Protein AF-K1SD70-F1 (afdb_monomer_lite)

Structure (mmCIF, N/CA/C/O backbone):
data_AF-K1SD70-F1
#
_entry.id   AF-K1SD70-F1
#
loop_
_atom_site.group_PDB
_atom_site.id
_atom_site.type_symbol
_atom_site.label_atom_id
_atom_site.label_alt_id
_atom_site.label_comp_id
_atom_site.label_asym_id
_atom_site.label_entity_id
_atom_site.label_seq_id
_atom_site.pdbx_PDB_ins_code
_atom_site.Cartn_x
_atom_site.Cartn_y
_atom_site.Cartn_z
_atom_site.occupancy
_atom_site.B_iso_or_equiv
_atom_site.auth_seq_id
_atom_site.auth_comp_id
_atom_site.auth_asym_id
_atom_site.auth_atom_id
_atom_site.pdbx_PDB_model_num
ATOM 1 N N . MET A 1 1 ? -11.602 -10.008 7.876 1.00 85.88 1 MET A N 1
ATOM 2 C CA . MET A 1 1 ? -12.110 -9.682 6.531 1.00 85.88 1 MET A CA 1
ATOM 3 C C . MET A 1 1 ? -10.919 -9.482 5.617 1.00 85.88 1 MET A C 1
ATOM 5 O O . MET A 1 1 ? -10.144 -8.567 5.855 1.00 85.88 1 MET A O 1
ATOM 9 N N . PHE A 1 2 ? -10.767 -10.347 4.617 1.00 92.56 2 PHE A N 1
ATOM 10 C CA . PHE A 1 2 ? -9.754 -10.191 3.577 1.00 92.56 2 PHE A CA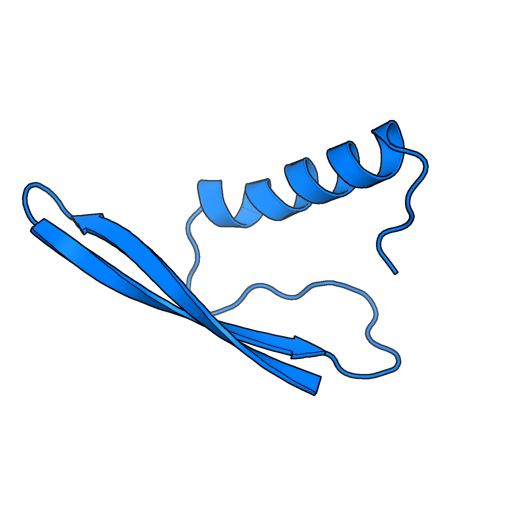 1
ATOM 11 C C . PHE A 1 2 ? -10.320 -9.355 2.425 1.00 92.56 2 PHE A C 1
ATOM 13 O O . PHE A 1 2 ? -11.454 -9.588 2.003 1.00 92.56 2 PHE A O 1
ATOM 20 N N . VAL A 1 3 ? -9.544 -8.390 1.943 1.00 95.81 3 VAL A N 1
ATOM 21 C CA . VAL A 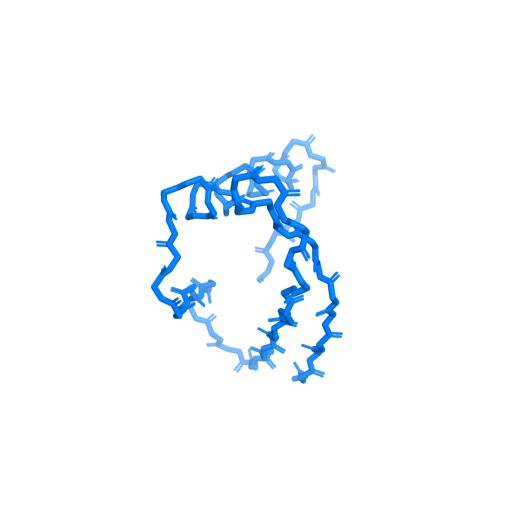1 3 ? -9.877 -7.521 0.811 1.00 95.81 3 VAL A CA 1
ATOM 22 C C . VAL A 1 3 ? -8.641 -7.392 -0.069 1.00 95.81 3 VAL A C 1
ATOM 24 O O . VAL A 1 3 ? -7.540 -7.200 0.441 1.00 95.81 3 VAL A O 1
ATOM 27 N N . SER A 1 4 ? -8.821 -7.457 -1.385 1.00 96.31 4 SER A N 1
ATOM 28 C CA . SER A 1 4 ? -7.771 -7.164 -2.358 1.00 96.31 4 SER A CA 1
ATOM 29 C C . SER A 1 4 ? -8.208 -6.051 -3.306 1.00 96.31 4 SER A C 1
ATOM 31 O O . SER A 1 4 ? -9.391 -5.890 -3.613 1.00 96.31 4 SER A O 1
ATOM 33 N N . THR A 1 5 ? -7.248 -5.243 -3.742 1.00 96.75 5 THR A N 1
ATOM 34 C CA . THR A 1 5 ? -7.446 -4.172 -4.721 1.00 96.75 5 THR A CA 1
ATOM 35 C C . THR A 1 5 ? -6.219 -4.048 -5.622 1.00 96.75 5 THR A C 1
ATOM 37 O O . THR A 1 5 ? -5.176 -4.651 -5.363 1.00 96.75 5 THR A O 1
ATOM 40 N N . TYR A 1 6 ? -6.336 -3.276 -6.698 1.00 96.44 6 TYR A N 1
ATOM 41 C CA . TYR A 1 6 ? -5.253 -3.039 -7.645 1.00 96.44 6 TYR A CA 1
ATOM 42 C C . TYR A 1 6 ? -4.789 -1.585 -7.594 1.00 96.44 6 TYR A C 1
ATOM 44 O O . TYR A 1 6 ? -5.593 -0.665 -7.457 1.00 96.44 6 TYR A O 1
ATOM 52 N N . ALA A 1 7 ? -3.487 -1.392 -7.756 1.00 94.75 7 ALA A N 1
ATOM 53 C CA . ALA A 1 7 ? -2.826 -0.106 -7.898 1.00 94.75 7 ALA A CA 1
ATOM 54 C C . ALA A 1 7 ? -1.865 -0.138 -9.098 1.00 94.75 7 ALA A C 1
ATOM 56 O O . ALA A 1 7 ? -1.574 -1.198 -9.659 1.00 94.75 7 ALA A O 1
ATOM 57 N N . GLY A 1 8 ? -1.384 1.034 -9.502 1.00 94.62 8 GLY A N 1
ATOM 58 C CA . GLY A 1 8 ? -0.331 1.180 -10.503 1.00 94.62 8 GLY A CA 1
ATOM 59 C C . GLY A 1 8 ? 0.906 1.804 -9.873 1.00 94.62 8 GLY A C 1
ATOM 60 O O . GLY A 1 8 ? 0.787 2.757 -9.104 1.00 94.62 8 GLY A O 1
ATOM 61 N N . ALA A 1 9 ? 2.076 1.279 -10.211 1.00 93.69 9 ALA A N 1
ATOM 62 C CA . ALA A 1 9 ? 3.364 1.886 -9.910 1.00 93.69 9 ALA A CA 1
ATOM 63 C C . ALA A 1 9 ? 4.117 2.149 -11.215 1.00 93.69 9 ALA A C 1
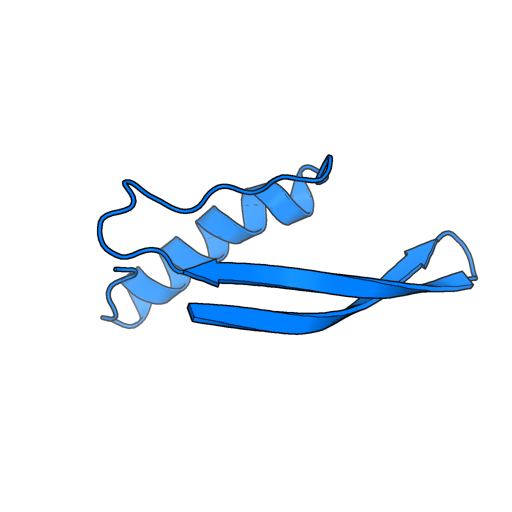ATOM 65 O O . ALA A 1 9 ? 3.923 1.446 -12.205 1.00 93.69 9 ALA A O 1
ATOM 66 N N . VAL A 1 10 ? 4.975 3.163 -11.214 1.00 94.38 10 VAL A N 1
ATOM 67 C CA . VAL A 1 10 ? 5.839 3.470 -12.355 1.00 94.38 10 VAL A CA 1
ATOM 68 C C . VAL A 1 10 ? 7.240 2.957 -12.049 1.00 94.38 10 VAL A C 1
ATOM 70 O O . VAL A 1 10 ? 7.806 3.295 -11.009 1.00 94.38 10 VAL A O 1
ATOM 73 N N . ALA A 1 11 ? 7.796 2.158 -12.955 1.00 91.31 11 ALA A N 1
ATOM 74 C CA . ALA A 1 11 ? 9.175 1.688 -12.911 1.00 9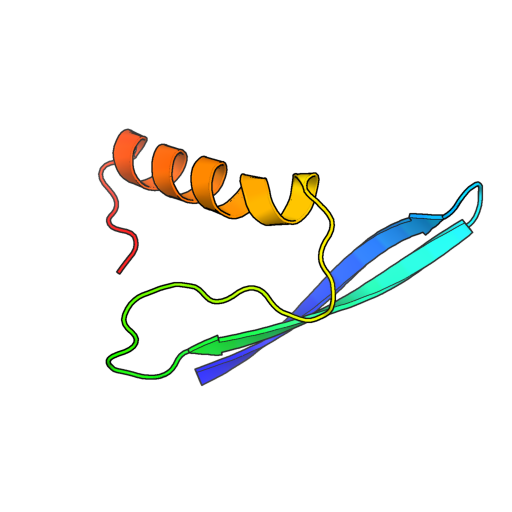1.31 11 ALA A CA 1
ATOM 75 C C . ALA A 1 11 ? 9.905 2.194 -14.164 1.00 91.31 11 ALA A C 1
ATOM 77 O O . ALA A 1 11 ? 9.874 1.571 -15.221 1.00 91.31 11 ALA A O 1
ATOM 78 N N . GLY A 1 12 ? 10.525 3.373 -14.064 1.00 93.81 12 GLY A N 1
ATOM 79 C CA . GLY A 1 12 ? 11.106 4.049 -15.226 1.00 93.81 12 GLY A CA 1
ATOM 80 C C . GLY A 1 12 ? 10.018 4.516 -16.196 1.00 93.81 12 GLY A C 1
ATOM 81 O O . GLY A 1 12 ? 9.260 5.424 -15.865 1.00 93.81 12 GLY A O 1
ATOM 82 N N . ILE A 1 13 ? 9.952 3.906 -17.382 1.00 94.62 13 ILE A N 1
ATOM 83 C CA . ILE A 1 13 ? 8.911 4.176 -18.391 1.00 94.62 13 ILE A CA 1
ATOM 84 C C . ILE A 1 13 ? 7.744 3.183 -18.331 1.00 94.62 13 ILE A C 1
ATOM 86 O O . ILE A 1 13 ? 6.729 3.390 -18.995 1.00 94.62 13 ILE A O 1
ATOM 90 N N . ASP A 1 14 ? 7.880 2.116 -17.544 1.00 96.81 14 ASP A N 1
ATOM 91 C CA . ASP A 1 14 ? 6.913 1.028 -17.502 1.00 96.81 14 ASP A CA 1
ATOM 92 C C . ASP A 1 14 ? 5.864 1.247 -16.410 1.00 96.81 14 ASP A C 1
ATOM 94 O O . ASP A 1 14 ? 6.169 1.648 -15.282 1.00 96.81 14 ASP A O 1
ATOM 98 N N . ALA A 1 15 ? 4.610 0.930 -16.738 1.00 96.00 15 ALA A N 1
ATOM 99 C CA . ALA A 1 15 ? 3.519 0.866 -15.775 1.00 96.00 15 ALA A CA 1
ATOM 100 C C . ALA A 1 15 ? 3.394 -0.562 -15.232 1.00 96.00 15 ALA A C 1
ATOM 102 O O . ALA A 1 15 ? 3.074 -1.503 -15.961 1.00 96.00 15 ALA A O 1
ATOM 103 N N . VAL A 1 16 ? 3.612 -0.718 -13.932 1.00 95.56 16 VAL A N 1
ATOM 104 C CA . VAL A 1 16 ? 3.548 -2.000 -13.234 1.00 95.56 16 VAL A CA 1
ATOM 105 C C . VAL A 1 16 ? 2.252 -2.072 -12.440 1.00 95.56 16 VAL A C 1
ATOM 107 O O . VAL A 1 16 ? 1.963 -1.218 -11.599 1.00 95.56 16 VAL A O 1
ATOM 110 N N . LYS A 1 17 ? 1.461 -3.116 -12.687 1.00 96.19 17 LYS A N 1
ATOM 111 C CA . LYS A 1 17 ? 0.282 -3.416 -11.873 1.00 96.19 17 LYS A CA 1
ATOM 112 C C . LYS A 1 17 ? 0.727 -3.950 -10.512 1.00 96.19 17 LYS A C 1
ATOM 114 O O . LYS A 1 17 ? 1.459 -4.932 -10.437 1.00 96.19 17 LYS A O 1
ATOM 119 N N . VAL A 1 18 ? 0.226 -3.338 -9.448 1.00 94.88 18 VAL A N 1
ATOM 120 C CA . VAL A 1 18 ? 0.448 -3.745 -8.059 1.00 94.88 18 VAL A CA 1
ATOM 121 C C . VAL A 1 18 ? -0.858 -4.303 -7.506 1.00 94.88 18 VAL A C 1
ATOM 123 O O . VAL A 1 18 ? -1.916 -3.695 -7.662 1.00 94.88 18 VAL A O 1
ATOM 126 N N . THR A 1 19 ? -0.802 -5.459 -6.855 1.00 96.38 19 THR A N 1
ATOM 127 C CA . THR A 1 19 ? -1.940 -6.009 -6.110 1.00 96.38 19 THR A CA 1
ATOM 128 C C . THR A 1 19 ? -1.729 -5.699 -4.637 1.00 96.38 19 THR A C 1
ATOM 130 O O . THR A 1 19 ? -0.687 -6.036 -4.082 1.00 96.38 19 THR A O 1
ATOM 133 N N . VAL A 1 20 ? -2.702 -5.036 -4.018 1.00 95.56 20 VAL A N 1
ATOM 134 C CA . VAL A 1 20 ? -2.676 -4.690 -2.596 1.00 95.56 20 VAL A CA 1
ATOM 135 C C . VAL A 1 20 ? -3.672 -5.578 -1.873 1.00 95.56 20 VAL A C 1
ATOM 137 O O . VAL A 1 20 ? -4.846 -5.628 -2.239 1.00 95.56 20 VAL A O 1
ATOM 140 N N . GLU A 1 21 ? -3.204 -6.261 -0.839 1.00 96.12 21 GLU A N 1
ATOM 141 C CA . GLU A 1 21 ? -4.001 -7.177 -0.032 1.00 96.12 21 GLU A CA 1
ATOM 142 C C . GLU A 1 21 ? -4.049 -6.690 1.413 1.00 96.12 21 GLU A C 1
ATOM 144 O O . GLU A 1 21 ? -3.041 -6.270 1.982 1.00 96.12 21 GLU A O 1
ATOM 149 N N . VAL A 1 22 ? -5.237 -6.741 2.008 1.00 93.06 22 VAL A N 1
ATOM 150 C CA . VAL A 1 22 ? -5.486 -6.313 3.383 1.00 93.06 22 VAL A CA 1
ATOM 151 C C . VAL A 1 22 ? -6.281 -7.395 4.088 1.00 93.06 22 VAL A C 1
ATOM 153 O O . VAL A 1 22 ? -7.307 -7.856 3.591 1.00 93.06 22 VAL A O 1
ATOM 156 N N . ASN A 1 23 ? -5.839 -7.773 5.284 1.00 91.81 23 ASN A N 1
ATOM 157 C CA . ASN A 1 23 ? -6.597 -8.654 6.156 1.00 91.81 23 ASN A CA 1
ATOM 158 C C . ASN A 1 23 ? -6.925 -7.941 7.469 1.00 91.81 23 ASN A C 1
ATOM 160 O O . ASN A 1 23 ? -6.039 -7.645 8.265 1.00 91.81 23 ASN A O 1
ATOM 164 N N . LEU A 1 24 ? -8.211 -7.690 7.696 1.00 88.69 24 LEU A N 1
ATOM 165 C CA . LEU A 1 24 ? -8.730 -7.136 8.941 1.00 88.69 24 LEU A CA 1
ATOM 166 C C . LEU A 1 24 ? -9.021 -8.270 9.924 1.00 88.69 24 LEU A C 1
ATOM 168 O O . LEU A 1 24 ? -9.957 -9.050 9.718 1.00 88.69 24 LEU A O 1
ATOM 172 N N . THR A 1 25 ? -8.248 -8.358 10.998 1.00 84.44 25 THR A N 1
ATOM 173 C CA . THR A 1 25 ? -8.504 -9.271 12.117 1.00 84.44 25 THR A CA 1
ATOM 174 C C . THR A 1 25 ? -9.121 -8.496 13.282 1.00 84.44 25 THR A C 1
ATOM 176 O O . THR A 1 25 ? -8.764 -7.349 13.543 1.00 84.44 25 THR A O 1
ATOM 179 N N . GLY A 1 26 ? -10.099 -9.090 13.971 1.00 74.44 26 GLY A N 1
ATOM 180 C CA . GLY A 1 26 ? -10.690 -8.469 15.159 1.00 74.44 26 GLY A CA 1
ATOM 181 C C . GLY A 1 26 ? -9.697 -8.500 16.321 1.00 74.44 26 GLY A C 1
ATOM 182 O O . GLY A 1 26 ? -9.214 -9.575 16.667 1.00 74.44 26 GLY A O 1
ATOM 183 N N . GLY A 1 27 ? -9.399 -7.341 16.916 1.00 71.94 27 GLY A N 1
ATOM 184 C CA . GLY A 1 27 ? -8.530 -7.233 18.097 1.00 71.94 27 GLY A CA 1
ATOM 185 C C . GLY A 1 27 ? -7.045 -6.961 17.821 1.00 71.94 27 GLY A C 1
ATOM 186 O O . GLY A 1 27 ? -6.225 -7.153 18.715 1.00 71.94 27 GLY A O 1
ATOM 187 N N . GLY A 1 28 ? -6.675 -6.532 16.610 1.00 64.81 28 GLY A N 1
ATOM 188 C CA . GLY A 1 28 ? -5.305 -6.099 16.310 1.00 64.81 28 GLY A CA 1
ATOM 189 C C . GLY A 1 28 ? -4.914 -4.798 17.029 1.00 64.81 28 GLY A C 1
ATOM 190 O O . GLY A 1 28 ? -5.743 -3.915 17.219 1.00 64.81 28 GLY A O 1
ATOM 191 N N . LEU A 1 29 ? -3.634 -4.670 17.401 1.00 68.69 29 LEU A N 1
ATOM 192 C CA . LEU A 1 29 ? -3.065 -3.483 18.069 1.00 68.69 29 LEU A CA 1
ATOM 193 C C . LEU A 1 29 ? -2.751 -2.316 17.109 1.00 68.69 29 LEU A C 1
ATOM 195 O O . LEU A 1 29 ? -2.316 -1.256 17.557 1.00 68.69 29 LEU A O 1
ATOM 199 N N . GLY A 1 30 ? -2.936 -2.493 15.796 1.00 80.31 30 GLY A N 1
ATOM 200 C CA . GLY A 1 30 ? -2.645 -1.465 14.799 1.00 80.31 30 GLY A CA 1
ATOM 201 C C . GLY A 1 30 ? -2.559 -1.991 13.365 1.00 80.31 30 GLY A C 1
ATOM 202 O O . GLY A 1 30 ? -2.846 -3.157 13.091 1.00 80.31 30 GLY A O 1
ATOM 203 N N . LEU A 1 31 ? -2.154 -1.103 12.452 1.00 87.38 31 LEU A N 1
ATOM 204 C CA . LEU A 1 31 ? -1.845 -1.425 11.060 1.00 87.38 31 LEU A CA 1
ATOM 205 C C . LEU A 1 31 ? -0.418 -1.981 10.968 1.00 87.38 31 LEU A C 1
ATOM 207 O O . LEU A 1 31 ? 0.507 -1.415 11.543 1.00 87.38 31 LEU A O 1
ATOM 211 N N . TYR A 1 32 ? -0.232 -3.061 10.210 1.00 89.56 32 TYR A N 1
ATOM 212 C CA . TYR A 1 32 ? 1.085 -3.634 9.932 1.00 89.56 32 TYR A CA 1
ATOM 213 C C . TYR A 1 32 ? 1.310 -3.676 8.424 1.00 89.56 32 TYR A C 1
ATOM 215 O O . TYR A 1 32 ? 0.579 -4.354 7.704 1.00 89.56 32 TYR A O 1
ATOM 223 N N . LEU A 1 33 ? 2.324 -2.951 7.951 1.00 91.94 33 LEU A N 1
ATOM 224 C CA . LEU A 1 33 ? 2.659 -2.855 6.531 1.00 91.94 33 LEU A CA 1
ATOM 225 C C . LEU A 1 33 ? 3.879 -3.737 6.230 1.00 91.94 33 LEU A C 1
ATOM 227 O O . LEU A 1 33 ? 4.956 -3.545 6.795 1.00 91.94 33 LEU A O 1
ATOM 231 N N . VAL A 1 34 ? 3.694 -4.732 5.360 1.00 91.56 34 VAL A N 1
ATOM 232 C CA . VAL A 1 34 ? 4.693 -5.758 5.006 1.00 91.56 34 VAL A CA 1
A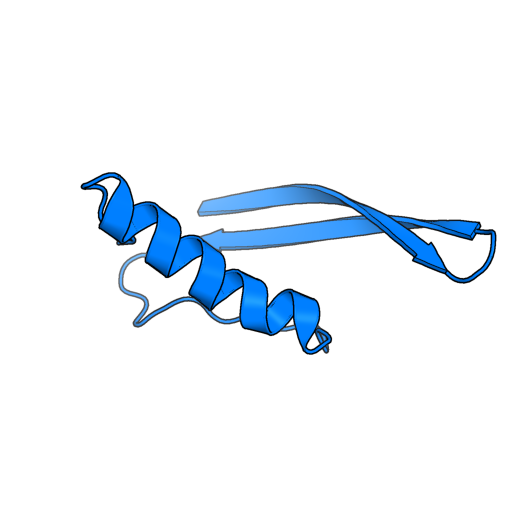TOM 233 C C . VAL A 1 34 ? 4.900 -5.815 3.489 1.00 91.56 34 VAL A C 1
ATOM 235 O O . VAL A 1 34 ? 4.206 -5.132 2.744 1.00 91.56 34 VAL A O 1
ATOM 238 N N . GLY A 1 35 ? 5.867 -6.612 3.023 1.00 91.81 35 GLY A N 1
ATOM 239 C CA . GLY A 1 35 ? 6.190 -6.722 1.591 1.00 91.81 35 GLY A CA 1
ATOM 240 C C . GLY A 1 35 ? 7.288 -5.766 1.120 1.00 91.81 35 GLY A C 1
ATOM 241 O O . GLY A 1 35 ? 7.311 -5.398 -0.046 1.00 91.81 35 GLY A O 1
ATOM 242 N N . LEU A 1 36 ? 8.193 -5.373 2.027 1.00 93.19 36 LEU A N 1
ATOM 243 C CA . LEU A 1 36 ? 9.305 -4.444 1.767 1.00 93.19 36 LEU A CA 1
ATOM 244 C C . LEU A 1 36 ? 8.851 -3.091 1.178 1.00 93.19 36 LEU A C 1
ATOM 246 O O . LEU A 1 36 ? 9.368 -2.665 0.145 1.00 93.19 36 LEU A O 1
ATOM 250 N N . PRO A 1 37 ? 7.901 -2.394 1.830 1.00 91.75 37 PRO A N 1
ATOM 251 C CA . PRO A 1 37 ? 7.453 -1.086 1.372 1.00 91.75 37 PRO A CA 1
ATOM 252 C C . PRO A 1 37 ? 8.568 -0.042 1.485 1.00 91.75 37 PRO A C 1
ATOM 254 O O . PRO A 1 37 ? 9.397 -0.082 2.405 1.00 91.75 37 PRO A O 1
ATOM 257 N N . ASP A 1 38 ? 8.540 0.934 0.583 1.00 92.69 38 ASP A N 1
ATOM 258 C CA . ASP A 1 38 ? 9.392 2.115 0.655 1.00 92.69 38 ASP A CA 1
ATOM 259 C C . ASP A 1 38 ? 8.905 3.103 1.734 1.00 92.69 38 ASP A C 1
ATOM 261 O O . ASP A 1 38 ? 7.888 2.902 2.408 1.00 92.69 38 ASP A O 1
ATOM 265 N N . ASN A 1 39 ? 9.657 4.186 1.935 1.00 94.06 39 ASN A N 1
ATOM 266 C CA . ASN A 1 39 ? 9.325 5.166 2.969 1.00 94.06 39 ASN A CA 1
ATOM 267 C C . ASN A 1 39 ? 8.049 5.950 2.643 1.00 94.06 39 ASN A C 1
ATOM 269 O O . ASN A 1 39 ? 7.256 6.199 3.547 1.00 94.06 39 ASN A O 1
ATOM 273 N N . ALA A 1 40 ? 7.794 6.270 1.371 1.00 93.06 40 ALA A N 1
ATOM 274 C CA . ALA A 1 40 ? 6.599 7.012 0.974 1.00 93.06 40 ALA A CA 1
ATOM 275 C C . ALA A 1 40 ? 5.308 6.238 1.293 1.00 93.06 40 ALA A C 1
ATOM 277 O O . ALA A 1 40 ? 4.327 6.831 1.767 1.00 93.06 40 ALA A O 1
ATOM 278 N N . VAL A 1 41 ? 5.312 4.916 1.079 1.00 93.56 41 VAL A N 1
ATOM 279 C CA . VAL A 1 41 ? 4.208 4.031 1.468 1.00 93.56 41 VAL A CA 1
ATOM 280 C C . VAL A 1 41 ? 4.106 3.922 2.991 1.00 93.56 41 VAL A C 1
ATOM 282 O O . VAL A 1 41 ? 2.998 4.023 3.515 1.00 93.56 41 VAL A O 1
ATOM 285 N N . LYS A 1 42 ? 5.218 3.804 3.730 1.00 92.50 42 LYS A N 1
ATOM 286 C CA . LYS A 1 42 ? 5.183 3.777 5.210 1.00 92.50 42 LYS A CA 1
ATOM 287 C C . LYS A 1 42 ? 4.601 5.063 5.805 1.00 92.50 42 LYS A C 1
ATOM 289 O O . LYS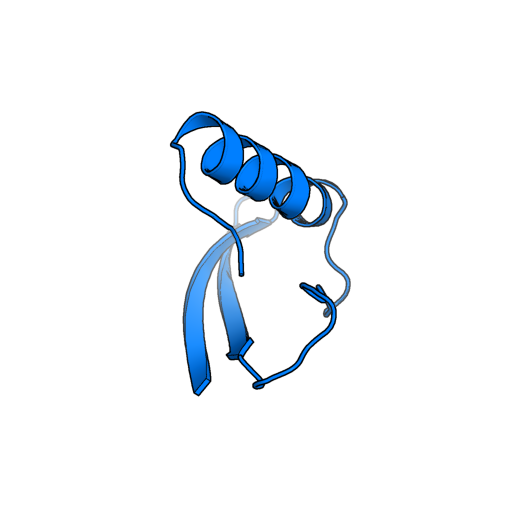 A 1 42 ? 3.737 5.009 6.673 1.00 92.50 42 LYS A O 1
ATOM 294 N N . GLU A 1 43 ? 5.005 6.222 5.295 1.00 95.25 43 GLU A N 1
ATOM 295 C CA . GLU A 1 43 ? 4.496 7.530 5.732 1.00 95.25 43 GLU A CA 1
ATOM 296 C C . GLU A 1 43 ? 3.019 7.753 5.379 1.00 95.25 43 GLU A C 1
ATOM 298 O O . GLU A 1 43 ? 2.350 8.600 5.977 1.00 95.25 43 GLU A O 1
ATOM 303 N N . SER A 1 44 ? 2.477 7.010 4.407 1.00 93.88 44 SER A N 1
ATOM 304 C CA . SER A 1 44 ? 1.056 7.111 4.058 1.00 93.88 44 SER A CA 1
ATOM 305 C C . SER A 1 44 ? 0.142 6.781 5.241 1.00 93.88 44 SER A C 1
ATOM 307 O O . SER A 1 44 ? -0.905 7.410 5.380 1.00 93.88 44 SER A O 1
ATOM 309 N N . GLU A 1 45 ? 0.567 5.896 6.150 1.00 91.06 45 GLU A N 1
ATOM 310 C CA . GLU A 1 45 ? -0.185 5.587 7.367 1.00 91.06 45 GLU A CA 1
ATOM 311 C C . GLU A 1 45 ? -0.384 6.837 8.233 1.00 91.06 45 GLU A C 1
ATOM 313 O O . GLU A 1 45 ? -1.500 7.124 8.664 1.00 91.06 45 GLU A O 1
ATOM 318 N N . GLN A 1 46 ? 0.680 7.612 8.457 1.00 92.25 46 GLN A N 1
ATOM 319 C CA . GLN A 1 46 ? 0.608 8.836 9.260 1.00 92.25 46 GLN A CA 1
ATOM 320 C C . GLN A 1 46 ? -0.293 9.882 8.596 1.00 92.25 46 GLN A C 1
ATOM 322 O O . GLN A 1 46 ? -1.093 10.530 9.273 1.00 92.25 46 GLN A O 1
ATOM 327 N N . ARG A 1 47 ? -0.229 9.999 7.262 1.00 94.38 47 ARG A N 1
ATOM 328 C CA . ARG A 1 47 ? -1.115 10.882 6.486 1.00 94.38 47 ARG A CA 1
ATOM 329 C C . ARG A 1 47 ? -2.584 10.482 6.624 1.00 94.38 47 ARG A C 1
ATOM 331 O O . ARG A 1 47 ? -3.436 11.349 6.812 1.00 94.38 47 ARG A O 1
ATOM 338 N N . ILE A 1 48 ? -2.877 9.183 6.567 1.00 92.75 48 ILE A N 1
ATOM 339 C CA . ILE A 1 48 ? -4.234 8.661 6.754 1.00 92.75 48 ILE A CA 1
ATOM 340 C C . ILE A 1 48 ? -4.710 8.951 8.181 1.00 92.75 48 ILE A C 1
ATOM 342 O O . ILE A 1 48 ? -5.786 9.521 8.343 1.00 92.75 48 ILE A O 1
ATOM 346 N N . ARG A 1 49 ? -3.902 8.652 9.207 1.00 90.62 49 ARG A N 1
ATOM 347 C CA . ARG A 1 49 ? -4.238 8.942 10.614 1.00 90.62 49 ARG A CA 1
ATOM 348 C C . ARG A 1 49 ? -4.601 10.413 10.823 1.00 90.62 49 ARG A C 1
ATOM 350 O O . ARG A 1 49 ? -5.685 10.699 11.329 1.00 90.62 49 ARG A O 1
ATOM 357 N N . ALA A 1 50 ? -3.766 11.330 10.334 1.00 92.94 50 ALA A N 1
ATOM 358 C CA . ALA A 1 50 ? -4.026 12.765 10.425 1.00 92.94 50 ALA A CA 1
ATOM 359 C C . ALA A 1 50 ? -5.329 13.172 9.710 1.00 92.94 50 ALA A C 1
ATOM 361 O O . ALA A 1 50 ? -6.084 14.003 10.213 1.00 92.94 50 ALA A O 1
ATOM 362 N N . ALA A 1 51 ? -5.636 12.589 8.548 1.00 95.06 51 ALA A N 1
ATOM 363 C CA . ALA A 1 51 ? -6.891 12.861 7.846 1.00 95.06 51 ALA A CA 1
ATOM 364 C C . ALA A 1 51 ? -8.125 12.383 8.634 1.00 95.06 51 ALA A C 1
ATOM 366 O O . ALA A 1 51 ? -9.144 13.077 8.659 1.00 95.06 51 ALA A O 1
ATOM 367 N N . PHE A 1 52 ? -8.050 11.231 9.308 1.00 92.81 52 PHE A N 1
ATOM 368 C CA . PHE A 1 52 ? -9.135 10.753 10.173 1.00 92.81 52 PHE A CA 1
ATOM 369 C C . PHE A 1 52 ? -9.369 11.705 11.353 1.00 92.81 52 PHE A C 1
ATOM 371 O O . PHE A 1 52 ? -10.501 12.150 11.557 1.00 92.81 52 PHE A O 1
ATOM 378 N N . GLU A 1 53 ? -8.304 12.100 12.054 1.00 91.25 53 GLU A N 1
ATOM 379 C CA . GLU A 1 53 ? -8.375 13.037 13.183 1.00 91.25 53 GLU A CA 1
ATOM 380 C C . GLU A 1 53 ? -8.994 14.383 12.778 1.00 91.25 53 GLU A C 1
ATOM 382 O O . GLU A 1 53 ? -9.925 14.863 13.425 1.00 91.25 53 GLU A O 1
ATOM 387 N N . ASN A 1 54 ? -8.557 14.947 11.649 1.00 94.31 54 ASN A N 1
ATOM 388 C CA . ASN A 1 54 ? -9.056 16.233 11.152 1.00 94.31 54 ASN A CA 1
ATOM 389 C C . ASN A 1 54 ? -10.491 16.179 10.600 1.00 94.31 54 ASN A C 1
ATOM 391 O O . ASN A 1 54 ? -11.120 17.221 10.425 1.00 94.31 54 ASN A O 1
ATOM 395 N N . THR A 1 55 ? -11.029 14.989 10.322 1.00 95.06 55 THR A N 1
ATOM 396 C CA . THR A 1 55 ? -12.410 14.813 9.832 1.00 95.06 55 THR A CA 1
ATOM 397 C C . THR A 1 55 ? -13.376 14.339 10.919 1.00 95.06 55 THR A C 1
ATOM 399 O O . THR A 1 55 ? -14.528 14.019 10.621 1.00 95.06 55 THR A O 1
ATOM 402 N N . GLY A 1 56 ? -12.929 14.287 12.181 1.00 90.44 56 GLY A N 1
ATOM 403 C CA . GLY A 1 56 ? -13.736 13.813 13.308 1.00 90.44 56 GLY A CA 1
ATOM 404 C C . GLY A 1 56 ? -14.045 12.313 13.255 1.00 90.44 56 GLY A C 1
ATOM 405 O O . GLY A 1 56 ? -14.972 11.848 13.920 1.00 90.44 56 GLY A O 1
ATOM 406 N N . ARG A 1 57 ? -13.294 11.544 12.456 1.00 88.94 57 ARG A N 1
ATOM 407 C CA . ARG A 1 57 ? -13.433 10.088 12.338 1.00 88.94 57 ARG A CA 1
ATOM 408 C C . ARG A 1 57 ? -12.345 9.395 13.152 1.00 88.94 57 ARG A C 1
ATOM 410 O O . ARG A 1 57 ? -11.249 9.914 13.323 1.00 88.94 57 ARG A O 1
ATOM 417 N N . LYS A 1 58 ? -12.631 8.188 13.638 1.00 77.88 58 LYS A N 1
ATOM 418 C CA . LYS A 1 58 ? -11.641 7.363 14.339 1.00 77.88 58 LYS A CA 1
ATOM 419 C C . LYS A 1 58 ? -11.116 6.283 13.409 1.00 77.88 58 LYS A C 1
ATOM 421 O O . LYS A 1 58 ? -11.902 5.585 12.773 1.00 77.88 58 LYS A O 1
ATOM 426 N N . MET A 1 59 ? -9.797 6.157 13.355 1.00 73.94 59 MET A N 1
ATOM 427 C CA . MET A 1 59 ? -9.141 4.977 12.811 1.00 73.94 59 MET A CA 1
ATOM 428 C C . MET A 1 59 ? -9.168 3.917 13.920 1.00 73.94 59 MET A C 1
ATOM 430 O O . MET A 1 59 ? -8.457 4.056 14.914 1.00 73.94 59 MET A O 1
ATOM 434 N N . SER A 1 60 ? -10.102 2.969 13.808 1.00 65.56 60 SER A N 1
ATOM 435 C CA . SER A 1 60 ? -10.333 1.877 14.768 1.00 65.56 60 SER A CA 1
ATOM 436 C C . SER A 1 60 ? -9.307 0.766 14.643 1.00 65.56 60 SER A C 1
ATOM 438 O O . SER A 1 60 ? -9.001 0.429 13.475 1.00 65.56 60 SER A O 1
#

Foldseek 3Di:
DKDKDWDWDDDPPDIDIDIDIDDDDPPDPDDDDDDPDDPVVVCVVVVVCVVCVVVVHDPD

Sequence (60 aa):
MFVSTYAGAVAGIDAVKVTVEVNLTGGGLGLYLVGLPDNAVKESEQRIRAAFENTGRKMS

Organism: NCBI:txid408170

InterPro domains:
  IPR020568 Ribosomal protein uS5 domain 2-type superfamily [SSF54211] (6-58)

pLDDT: mean 90.3, std 7.77, range [64.81, 96.81]

Radius of gyration: 13.93 Å; chains: 1; bounding box: 25×26×36 Å

Secondary structure (DSSP, 8-state):
-EEEEEEEEEETTEEEEEEEEEE--TT-SS----SS--HHHHHHHHHHHHHHHHTT----